Protein AF-A0A2G9Z6M9-F1 (afdb_monomer)

Foldseek 3Di:
DDDPPVVVAEADPDFQFDQDPNDTDGPDDDDVPRGHHYHCVPPPDPDWDQDDRPDPPGPRID

InterPro domains:
  IPR001214 SET domain [PF00856] (5-40)
  IPR046341 SET domain superfamily [G3DSA:2.170.270.10] (1-62)
  IPR046341 SET domain superfamily [SSF82199] (6-59)
  IPR050777 SET2 Histone-Lysine N-Methyltransferase [PTHR22884] (7-60)

pLDDT: mean 90.72, std 9.16, range [60.06, 98.25]

Solvent-accessible surface area (backbone atoms only — not comparable to full-atom values): 4087 Å² total; per-residue (Å²): 133,78,52,90,72,66,65,70,55,45,63,22,75,68,45,47,31,45,80,50,97,92,35,81,38,70,80,55,94,79,60,95,91,59,83,69,21,29,51,58,86,75,44,94,60,94,62,78,46,79,53,79,60,80,39,95,77,49,70,47,58,73

Mean predicted aligned error: 3.74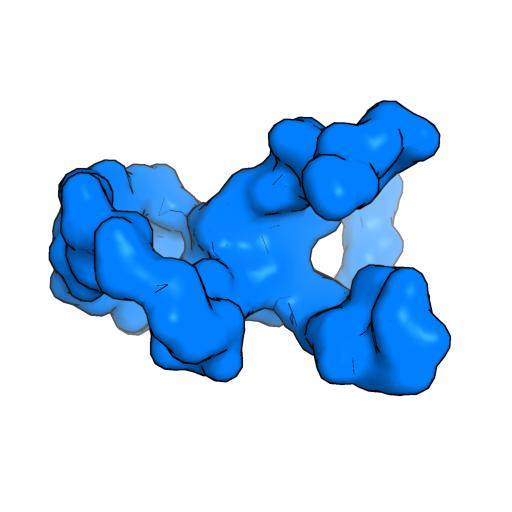 Å

Organism: NCBI:txid1974623

Sequence (62 aa):
MQNPPERYINHSCNPNTEVIDNCDMAIRDIKKGEEITSDYSKDNAVIHFRCNCGSKNCKKSI

Nearest PDB structures (foldseek):
  5jjy-assembly1_A  TM=8.271E-01  e=1.306E-02  Homo sapiens
  5lt7-assembly1_A  TM=7.511E-01  e=1.601E-02  Homo sapiens

Secondary structure (DSSP, 8-state):
---TTGGGPEE-SS-SEEEETTEEEESS---TTPPPEE-GGGSSS----B-----TT--SB-

Radius of gyration: 11.62 Å; Cα contacts (8 Å, |Δi|>4): 84; chains: 1; bounding box: 25×29×28 Å

Structure (mmCIF, N/CA/C/O backbone):
data_AF-A0A2G9Z6M9-F1
#
_entry.id   AF-A0A2G9Z6M9-F1
#
loop_
_atom_site.group_PDB
_atom_site.id
_atom_site.type_symbol
_atom_site.label_atom_id
_atom_site.label_alt_id
_atom_site.label_comp_id
_atom_site.label_asym_id
_atom_site.label_entity_id
_atom_site.label_seq_id
_atom_site.pdbx_PDB_ins_code
_atom_site.Cartn_x
_atom_site.Cartn_y
_atom_site.Cartn_z
_atom_site.occupancy
_atom_site.B_iso_or_equiv
_atom_site.auth_seq_id
_atom_site.auth_comp_id
_atom_site.auth_asym_id
_atom_site.auth_atom_id
_atom_site.pdbx_PDB_model_num
ATOM 1 N N . MET A 1 1 ? 10.790 9.013 -12.475 1.00 60.06 1 MET A N 1
ATOM 2 C CA . MET A 1 1 ? 9.316 9.012 -12.600 1.00 60.06 1 MET A CA 1
ATOM 3 C C . MET A 1 1 ? 8.859 7.586 -12.383 1.00 60.06 1 MET A C 1
ATOM 5 O O . MET A 1 1 ? 9.471 6.704 -12.966 1.00 60.06 1 MET A O 1
ATOM 9 N N . GLN A 1 2 ? 7.865 7.375 -11.522 1.00 75.00 2 GLN A N 1
ATOM 10 C CA . GLN A 1 2 ? 7.256 6.060 -11.314 1.00 75.00 2 GLN A CA 1
ATOM 11 C C . GLN A 1 2 ? 6.435 5.678 -12.558 1.00 75.00 2 GLN A C 1
ATOM 13 O O . GLN A 1 2 ? 5.662 6.499 -13.061 1.00 75.00 2 GLN A O 1
ATOM 18 N N . ASN A 1 3 ? 6.620 4.468 -13.066 1.00 86.56 3 ASN A N 1
ATOM 19 C CA . ASN A 1 3 ? 5.874 3.866 -14.166 1.00 86.56 3 ASN A CA 1
ATOM 20 C C . ASN A 1 3 ? 4.743 2.967 -13.630 1.00 86.56 3 ASN A C 1
ATOM 22 O O . ASN A 1 3 ? 4.536 2.849 -12.424 1.00 86.56 3 ASN A O 1
ATOM 26 N N . PRO A 1 4 ? 3.885 2.418 -14.498 1.00 90.25 4 PRO A N 1
ATOM 27 C CA . PRO A 1 4 ? 3.022 1.307 -14.120 1.00 90.25 4 PRO A CA 1
ATOM 28 C C . PRO A 1 4 ? 3.831 0.014 -13.892 1.00 90.25 4 PRO A C 1
ATOM 30 O O . PRO A 1 4 ? 4.678 -0.296 -14.734 1.00 90.25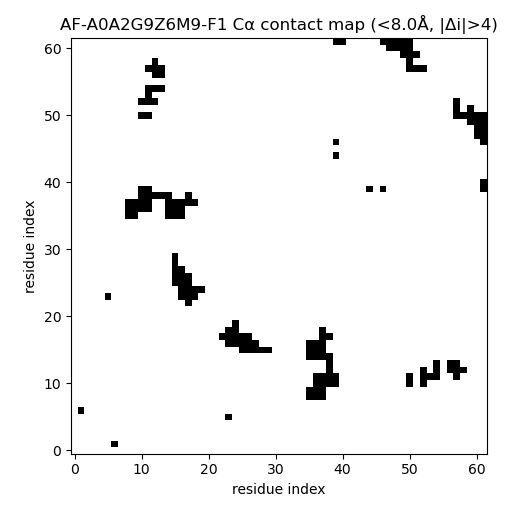 4 PRO A O 1
ATOM 33 N N . PRO A 1 5 ? 3.490 -0.793 -12.866 1.00 90.38 5 PRO A N 1
ATOM 34 C CA . PRO A 1 5 ? 2.355 -0.628 -11.951 1.00 90.38 5 PRO A CA 1
ATOM 35 C C . PRO A 1 5 ? 2.640 0.221 -10.695 1.00 90.38 5 PRO A C 1
ATOM 37 O O . PRO A 1 5 ? 1.683 0.601 -10.020 1.00 90.38 5 PRO A O 1
ATOM 40 N N . GLU A 1 6 ? 3.898 0.544 -10.381 1.00 89.88 6 GLU A N 1
ATOM 41 C CA . GLU A 1 6 ? 4.316 1.138 -9.100 1.00 89.88 6 GLU A CA 1
ATOM 42 C C . GLU A 1 6 ? 3.641 2.485 -8.794 1.00 89.88 6 GLU A C 1
ATOM 44 O O . GLU A 1 6 ? 3.269 2.761 -7.657 1.00 89.88 6 GLU A O 1
ATOM 49 N N . ARG A 1 7 ? 3.332 3.281 -9.826 1.00 90.88 7 ARG A N 1
ATOM 50 C CA . ARG A 1 7 ? 2.640 4.577 -9.693 1.00 90.88 7 ARG A CA 1
ATOM 51 C C . ARG A 1 7 ? 1.240 4.509 -9.067 1.00 90.88 7 ARG A C 1
ATOM 53 O O . ARG A 1 7 ? 0.643 5.560 -8.842 1.00 90.88 7 ARG A O 1
ATOM 60 N N . TYR A 1 8 ? 0.672 3.313 -8.912 1.00 93.56 8 TYR A N 1
ATOM 61 C CA . TYR A 1 8 ? -0.659 3.087 -8.342 1.00 93.56 8 TYR A CA 1
ATOM 62 C C . TYR A 1 8 ? -0.621 2.576 -6.896 1.00 93.56 8 TYR A C 1
ATOM 64 O O . TYR A 1 8 ? -1.681 2.401 -6.299 1.00 93.56 8 TYR A O 1
ATOM 72 N N . ILE A 1 9 ? 0.563 2.326 -6.331 1.00 93.88 9 ILE A N 1
ATOM 73 C CA . ILE A 1 9 ? 0.714 1.857 -4.949 1.00 93.88 9 ILE A CA 1
ATOM 74 C C . ILE A 1 9 ? 0.381 3.003 -4.010 1.00 93.88 9 ILE A C 1
ATOM 76 O O . ILE A 1 9 ? 1.060 4.019 -4.058 1.00 93.88 9 ILE A O 1
ATOM 80 N N . ASN A 1 10 ? -0.622 2.845 -3.145 1.00 94.69 10 ASN A N 1
ATOM 81 C CA . ASN A 1 10 ? -1.035 3.872 -2.187 1.00 94.69 10 ASN A CA 1
ATOM 82 C C . ASN A 1 10 ? -0.232 3.832 -0.878 1.00 94.69 10 ASN A C 1
ATOM 84 O O . ASN A 1 10 ? 0.396 2.833 -0.519 1.00 94.69 10 ASN A O 1
ATOM 88 N N . HIS A 1 11 ? -0.321 4.923 -0.116 1.00 94.69 11 HIS A N 1
ATOM 89 C CA . HIS A 1 11 ? 0.215 4.982 1.238 1.00 94.69 11 HIS A CA 1
ATOM 90 C C . HIS A 1 11 ? -0.629 4.183 2.244 1.00 94.69 11 HIS A C 1
ATOM 92 O O . HIS A 1 11 ? -1.851 4.347 2.323 1.00 94.69 11 HIS A O 1
ATOM 98 N N . SER A 1 12 ? 0.043 3.455 3.138 1.00 96.19 12 SER A N 1
ATOM 99 C CA . SER A 1 12 ? -0.527 2.958 4.390 1.00 96.19 12 SER A CA 1
ATOM 100 C C . SER A 1 12 ? 0.409 3.211 5.570 1.00 96.19 12 SER A C 1
ATOM 102 O O . SER A 1 12 ? 1.610 2.992 5.480 1.00 96.19 12 SER A O 1
ATOM 104 N N . CYS A 1 13 ? -0.146 3.597 6.728 1.00 95.38 13 CYS A N 1
ATOM 105 C CA . CYS A 1 13 ? 0.623 3.687 7.979 1.00 95.38 13 CYS A CA 1
ATOM 106 C C . CYS A 1 13 ? 0.979 2.301 8.555 1.00 95.38 13 CYS A C 1
ATOM 108 O O . CYS A 1 13 ? 1.687 2.216 9.553 1.00 95.38 13 CYS A O 1
ATOM 110 N N . ASN A 1 14 ? 0.422 1.228 7.986 1.00 96.44 14 ASN A N 1
ATOM 111 C CA . ASN A 1 14 ? 0.797 -0.161 8.243 1.00 96.44 14 ASN A CA 1
ATOM 112 C C . ASN A 1 14 ? 0.896 -0.884 6.885 1.00 96.44 14 ASN A C 1
ATOM 114 O O . ASN A 1 14 ? -0.058 -1.574 6.504 1.00 96.44 14 ASN A O 1
ATOM 118 N N . PRO A 1 15 ? 1.968 -0.626 6.116 1.00 96.81 15 PRO A N 1
ATOM 119 C CA . 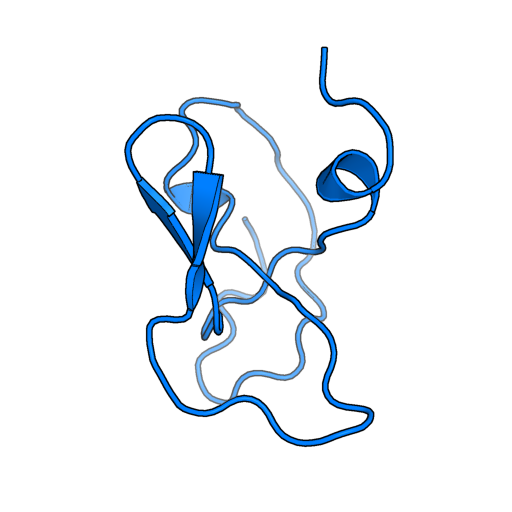PRO A 1 15 ? 2.110 -1.113 4.747 1.00 96.81 15 PRO A CA 1
ATOM 120 C C . PRO A 1 15 ? 2.327 -2.630 4.694 1.00 96.81 15 PRO A C 1
ATOM 122 O O . PRO A 1 15 ? 2.512 -3.295 5.718 1.00 96.81 15 PRO A O 1
ATOM 125 N N . ASN A 1 16 ? 2.285 -3.188 3.486 1.00 98.06 16 ASN A N 1
ATOM 126 C CA . ASN A 1 16 ? 2.662 -4.581 3.228 1.00 98.06 16 ASN A CA 1
ATOM 127 C C . ASN A 1 16 ? 3.859 -4.728 2.285 1.00 98.06 16 ASN A C 1
ATOM 129 O O . ASN A 1 16 ? 4.363 -5.847 2.156 1.00 98.06 16 ASN A O 1
ATOM 133 N N . THR A 1 17 ? 4.363 -3.623 1.730 1.00 96.81 17 THR A N 1
ATOM 134 C CA . THR A 1 17 ? 5.637 -3.572 1.015 1.00 96.81 17 THR A CA 1
ATOM 135 C C . THR A 1 17 ? 6.596 -2.534 1.594 1.00 96.81 17 THR A C 1
ATOM 137 O O . THR A 1 17 ? 6.205 -1.617 2.322 1.00 96.81 17 THR A O 1
ATOM 140 N N . GLU A 1 18 ? 7.873 -2.703 1.270 1.00 94.44 18 GLU A N 1
ATOM 141 C CA . GLU A 1 18 ? 8.940 -1.724 1.463 1.00 94.44 18 GLU A CA 1
ATOM 142 C C . GLU A 1 18 ? 9.795 -1.655 0.192 1.00 94.44 18 GLU A C 1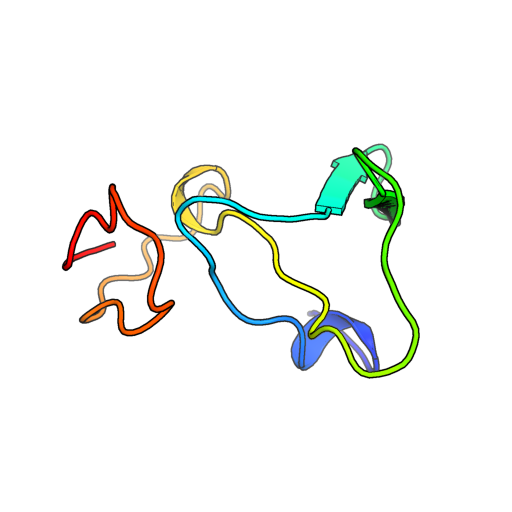
ATOM 144 O O . GLU A 1 18 ? 9.970 -2.664 -0.493 1.00 94.44 18 GLU A O 1
ATOM 149 N N . VAL A 1 19 ? 10.319 -0.469 -0.127 1.00 91.00 19 VAL A N 1
ATOM 150 C CA . VAL A 1 19 ? 11.203 -0.285 -1.283 1.00 91.00 19 VAL A CA 1
ATOM 151 C C . VAL A 1 19 ? 12.615 -0.732 -0.911 1.00 91.00 19 VAL A C 1
ATOM 153 O O . VAL A 1 19 ? 13.274 -0.107 -0.081 1.00 91.00 19 VAL A O 1
ATOM 156 N N . ILE A 1 20 ? 13.086 -1.802 -1.545 1.00 91.31 20 ILE A N 1
ATOM 157 C CA . ILE A 1 20 ? 14.432 -2.362 -1.382 1.00 91.31 20 ILE A CA 1
ATOM 158 C C . ILE A 1 20 ? 15.029 -2.519 -2.778 1.00 91.31 20 ILE A C 1
ATOM 160 O O . ILE A 1 20 ? 14.398 -3.108 -3.651 1.00 91.31 20 ILE A O 1
ATOM 164 N N . ASP A 1 21 ? 16.216 -1.959 -3.013 1.00 90.06 21 ASP A N 1
ATOM 165 C CA . ASP A 1 21 ? 16.908 -2.020 -4.310 1.00 90.06 21 ASP A CA 1
ATOM 166 C C . ASP A 1 21 ? 16.012 -1.640 -5.510 1.00 90.06 21 ASP A C 1
ATOM 168 O O . ASP A 1 21 ? 16.014 -2.285 -6.558 1.00 90.06 21 ASP A O 1
ATOM 172 N N . ASN A 1 22 ? 15.230 -0.564 -5.351 1.00 86.69 22 ASN A N 1
ATOM 173 C CA . ASN A 1 22 ? 14.249 -0.065 -6.328 1.00 86.69 22 ASN A CA 1
ATOM 174 C C . ASN A 1 22 ? 13.109 -1.044 -6.668 1.00 86.69 22 ASN A C 1
ATOM 176 O O . ASN A 1 22 ? 12.485 -0.915 -7.721 1.00 86.69 22 ASN A O 1
ATOM 180 N N . CYS A 1 23 ? 12.826 -2.003 -5.790 1.00 89.62 23 CYS A N 1
ATOM 181 C CA . CYS A 1 23 ? 11.719 -2.942 -5.921 1.00 89.62 23 CYS A CA 1
ATOM 182 C C . CYS A 1 23 ? 10.798 -2.858 -4.700 1.00 89.62 23 CYS A C 1
ATOM 184 O O . CYS A 1 23 ? 11.271 -2.805 -3.566 1.00 89.62 23 CYS A O 1
ATOM 186 N N . ASP A 1 24 ? 9.484 -2.918 -4.915 1.00 92.00 24 ASP A N 1
ATOM 187 C CA . ASP A 1 24 ? 8.526 -3.162 -3.837 1.00 92.00 24 ASP A CA 1
ATOM 188 C C . ASP A 1 24 ? 8.630 -4.617 -3.376 1.00 92.00 24 ASP A C 1
ATOM 190 O O . ASP A 1 24 ? 8.194 -5.547 -4.061 1.00 92.00 24 ASP A O 1
ATOM 194 N N . MET A 1 25 ? 9.214 -4.823 -2.201 1.00 95.81 25 MET A N 1
ATOM 195 C CA . MET A 1 25 ? 9.340 -6.136 -1.584 1.00 95.81 25 MET A CA 1
ATOM 196 C C . MET A 1 25 ? 8.273 -6.331 -0.514 1.00 95.81 25 MET A C 1
ATOM 198 O O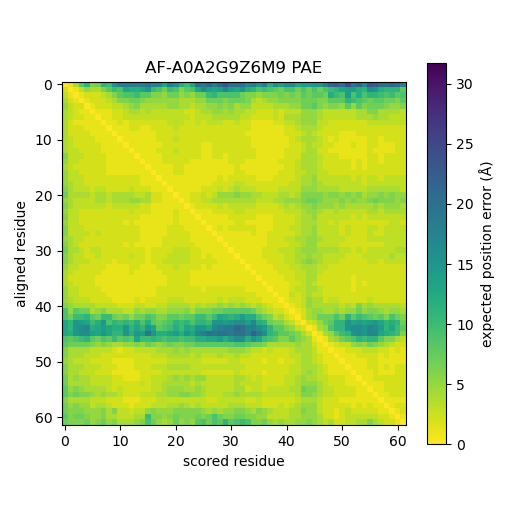 . MET A 1 25 ? 8.084 -5.482 0.354 1.00 95.81 25 MET A O 1
ATOM 202 N N . ALA A 1 26 ? 7.588 -7.475 -0.551 1.00 97.81 26 ALA A N 1
ATOM 203 C CA . ALA A 1 26 ? 6.631 -7.841 0.485 1.00 97.81 26 ALA A CA 1
ATOM 204 C C . ALA A 1 26 ? 7.346 -8.068 1.828 1.00 97.81 26 ALA A C 1
ATOM 206 O O . ALA A 1 26 ? 8.305 -8.835 1.903 1.00 97.81 26 ALA A O 1
ATOM 207 N N . ILE A 1 27 ? 6.846 -7.442 2.895 1.00 97.50 27 ILE A N 1
ATOM 208 C CA . ILE A 1 27 ? 7.382 -7.585 4.266 1.00 97.50 27 ILE A CA 1
ATOM 209 C C . ILE A 1 27 ? 6.554 -8.546 5.136 1.00 97.50 27 ILE A C 1
ATOM 211 O O . ILE A 1 27 ? 6.836 -8.741 6.317 1.00 97.50 27 ILE A O 1
ATOM 215 N N . ARG A 1 28 ? 5.502 -9.132 4.555 1.00 97.75 28 ARG A N 1
ATOM 216 C CA . ARG A 1 28 ? 4.637 -10.174 5.126 1.00 97.75 28 ARG A CA 1
ATOM 217 C C . ARG A 1 28 ? 3.827 -10.846 4.017 1.00 97.75 28 ARG A C 1
ATOM 219 O O . ARG A 1 28 ? 3.755 -10.320 2.909 1.00 97.75 28 ARG A O 1
ATOM 226 N N . ASP A 1 2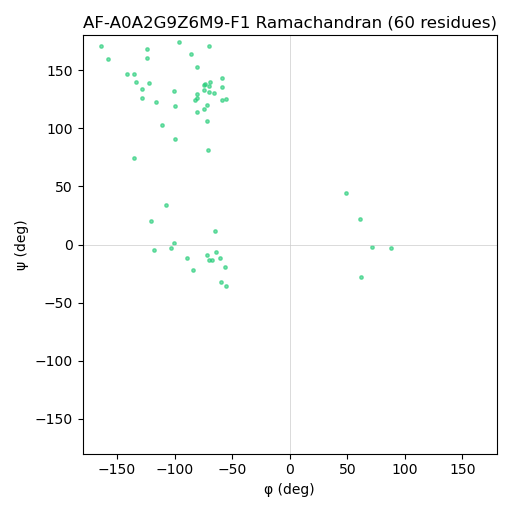9 ? 3.139 -11.937 4.340 1.00 98.25 29 ASP A N 1
ATOM 227 C CA . ASP A 1 29 ? 2.173 -12.552 3.425 1.00 98.25 29 ASP A CA 1
ATOM 228 C C . ASP A 1 29 ? 1.061 -11.561 3.029 1.00 98.25 29 ASP A C 1
ATOM 230 O O . ASP A 1 29 ? 0.492 -10.859 3.879 1.00 98.25 29 ASP A O 1
ATOM 234 N N . ILE A 1 30 ? 0.739 -11.533 1.732 1.00 98.25 30 ILE A N 1
ATOM 235 C CA . ILE A 1 30 ? -0.304 -10.690 1.130 1.00 98.25 30 ILE A CA 1
ATOM 236 C C . ILE A 1 30 ? -1.387 -11.602 0.557 1.00 98.25 30 ILE A C 1
ATOM 238 O O . ILE A 1 30 ? -1.118 -12.479 -0.268 1.00 98.25 30 ILE A O 1
ATOM 242 N N . LYS A 1 31 ? -2.632 -11.421 1.004 1.00 98.19 31 LYS A N 1
ATOM 243 C CA . LYS A 1 31 ? -3.752 -12.259 0.552 1.00 98.19 31 LYS A CA 1
ATOM 244 C C . LYS A 1 31 ? -4.271 -11.795 -0.808 1.00 98.19 31 LYS A C 1
ATOM 246 O O . LYS A 1 31 ? -4.233 -10.615 -1.141 1.00 98.19 31 LYS A O 1
ATOM 251 N N . LYS A 1 32 ? -4.850 -12.718 -1.584 1.00 97.88 32 LYS A N 1
ATOM 252 C CA . LYS A 1 32 ? -5.548 -12.369 -2.831 1.00 97.88 32 LYS A CA 1
ATOM 253 C C . LYS A 1 32 ? -6.638 -11.323 -2.554 1.00 97.88 32 LYS A C 1
ATOM 255 O O . LYS A 1 32 ? -7.522 -11.567 -1.737 1.00 97.88 32 LYS A O 1
ATOM 260 N N . GLY A 1 33 ? -6.587 -10.206 -3.280 1.00 97.50 33 GLY A N 1
ATOM 261 C CA . GLY A 1 33 ? -7.530 -9.090 -3.146 1.00 97.50 33 GLY A CA 1
ATOM 262 C 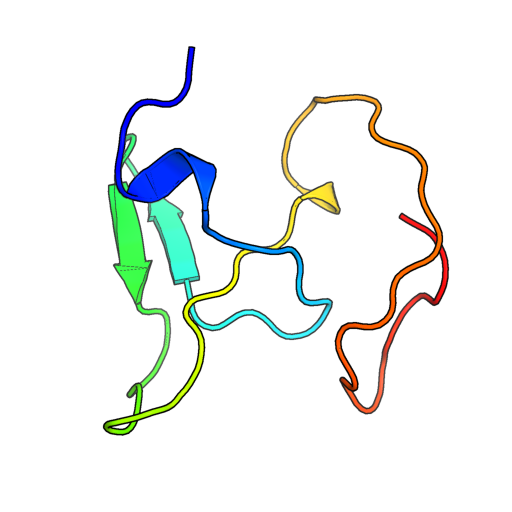C . GLY A 1 33 ? -7.144 -8.049 -2.093 1.00 97.50 33 GLY A C 1
ATOM 263 O O . GLY A 1 33 ? -7.846 -7.052 -1.960 1.00 97.50 33 GLY A O 1
ATOM 264 N N . GLU A 1 34 ? -6.050 -8.252 -1.360 1.00 97.75 34 GLU A N 1
ATOM 265 C CA . GLU A 1 34 ? -5.472 -7.223 -0.500 1.00 97.75 34 GLU A CA 1
ATOM 266 C C . GLU A 1 34 ? -4.747 -6.165 -1.348 1.00 97.75 34 GLU A C 1
ATOM 268 O O . GLU A 1 34 ? -4.050 -6.499 -2.306 1.00 97.75 34 GLU A O 1
ATOM 273 N N . GLU A 1 35 ? -4.920 -4.888 -1.010 1.00 97.31 35 GLU A N 1
ATOM 274 C CA . GLU A 1 35 ? -4.242 -3.777 -1.684 1.00 97.31 35 GLU A CA 1
ATOM 275 C C . GLU A 1 35 ? -2.741 -3.764 -1.351 1.00 97.31 35 GLU A C 1
ATOM 277 O O . GLU A 1 35 ? -2.360 -3.919 -0.190 1.00 97.31 35 GLU A O 1
ATOM 282 N N . ILE A 1 36 ? -1.888 -3.543 -2.355 1.00 97.38 36 ILE A N 1
ATOM 283 C CA . ILE A 1 36 ? -0.445 -3.337 -2.167 1.00 97.38 36 ILE A CA 1
ATOM 284 C C . ILE A 1 36 ? -0.209 -1.886 -1.736 1.00 97.38 36 ILE A C 1
ATOM 286 O O . ILE A 1 36 ? -0.659 -0.959 -2.410 1.00 97.38 36 ILE A O 1
ATOM 290 N N . THR A 1 37 ? 0.483 -1.687 -0.614 1.00 96.75 37 THR A N 1
ATOM 291 C CA . THR A 1 37 ? 0.690 -0.361 -0.012 1.00 96.75 37 THR A CA 1
ATOM 292 C C . THR A 1 37 ? 2.093 -0.199 0.562 1.00 96.75 37 THR A C 1
ATOM 294 O O . THR A 1 37 ? 2.640 -1.144 1.132 1.00 96.75 37 THR A O 1
ATOM 297 N N . SER A 1 38 ? 2.614 1.029 0.492 1.00 94.62 38 SER A N 1
ATOM 298 C CA . SER A 1 38 ? 3.937 1.427 0.998 1.00 94.62 38 SER A CA 1
ATOM 299 C C . SER A 1 38 ? 3.834 2.588 2.005 1.00 94.62 38 SER A C 1
ATOM 301 O O . SER A 1 38 ? 2.775 3.202 2.158 1.00 94.62 38 SER A O 1
ATOM 303 N N . ASP A 1 39 ? 4.911 2.903 2.727 1.00 92.94 39 ASP A N 1
ATOM 304 C CA . ASP A 1 39 ? 4.969 4.049 3.646 1.00 92.94 39 ASP A CA 1
ATOM 305 C C . ASP A 1 39 ? 5.676 5.247 3.004 1.00 92.94 39 ASP A C 1
ATOM 307 O O . ASP A 1 39 ? 6.878 5.437 3.163 1.00 92.94 39 ASP A O 1
ATOM 311 N N . TYR A 1 40 ? 4.897 6.112 2.353 1.00 91.06 40 TYR A N 1
ATOM 312 C CA . TYR A 1 40 ? 5.405 7.358 1.765 1.00 91.06 40 TYR A CA 1
ATOM 313 C C . TYR A 1 40 ? 6.133 8.289 2.746 1.00 91.06 40 TYR A C 1
ATOM 315 O O . TYR A 1 40 ? 6.878 9.149 2.297 1.00 91.06 40 TYR A O 1
ATOM 323 N N . SER A 1 41 ? 5.946 8.160 4.068 1.00 85.44 41 SER A N 1
ATOM 324 C CA . SER A 1 41 ? 6.689 9.003 5.020 1.00 85.44 41 SER A CA 1
ATOM 325 C C . SER A 1 41 ? 8.177 8.655 5.099 1.00 85.44 41 SER A C 1
ATOM 327 O O . SER A 1 41 ? 8.954 9.432 5.653 1.00 85.44 41 SER A O 1
ATOM 329 N N . LYS A 1 42 ? 8.576 7.501 4.547 1.00 81.12 42 LYS A N 1
ATOM 330 C CA . LYS A 1 42 ? 9.978 7.111 4.369 1.00 81.12 42 LYS A CA 1
ATOM 331 C C . LYS A 1 42 ? 10.595 7.682 3.096 1.00 81.12 42 LYS A C 1
ATOM 333 O O . LYS A 1 42 ? 11.817 7.787 3.014 1.00 81.12 42 LYS A O 1
ATOM 338 N N . ASP A 1 43 ? 9.772 8.046 2.120 1.00 74.25 43 ASP A N 1
ATOM 339 C CA . ASP A 1 43 ? 10.265 8.688 0.917 1.00 74.25 43 ASP A CA 1
ATOM 340 C C . ASP A 1 43 ? 10.623 10.136 1.258 1.00 74.25 43 ASP A C 1
ATOM 342 O O . ASP A 1 43 ? 9.840 10.864 1.860 1.00 74.25 43 ASP A O 1
ATOM 346 N N . ASN A 1 44 ? 11.801 10.597 0.832 1.00 63.81 44 ASN A N 1
ATOM 347 C CA . ASN A 1 44 ? 12.256 11.986 1.020 1.00 63.81 44 ASN A CA 1
ATOM 348 C C . ASN A 1 44 ? 11.402 13.025 0.254 1.00 63.81 44 ASN A C 1
ATOM 350 O O . ASN A 1 44 ? 11.804 14.179 0.088 1.00 63.81 44 ASN A O 1
ATOM 354 N N . ALA A 1 45 ? 10.246 12.622 -0.271 1.00 64.19 45 ALA A N 1
ATOM 355 C CA . ALA A 1 45 ? 9.314 13.489 -0.952 1.00 64.19 45 ALA A CA 1
ATOM 356 C C . ALA A 1 45 ? 8.440 14.206 0.085 1.00 64.19 45 ALA A C 1
ATOM 358 O O . ALA A 1 45 ? 7.757 13.586 0.895 1.00 64.19 45 ALA A O 1
ATOM 359 N N . VAL A 1 46 ? 8.435 15.538 0.033 1.00 61.97 46 VAL A N 1
ATOM 360 C CA . VAL A 1 46 ? 7.531 16.382 0.824 1.00 61.97 46 VAL A CA 1
ATOM 361 C C . VAL A 1 46 ? 6.115 16.223 0.260 1.00 61.97 46 VAL A C 1
ATOM 363 O O . VAL A 1 46 ? 5.676 17.011 -0.577 1.00 61.97 46 VAL A O 1
ATOM 366 N N . ILE A 1 47 ? 5.419 15.156 0.650 1.00 75.62 47 ILE A N 1
ATOM 367 C CA . ILE A 1 47 ? 4.040 14.883 0.237 1.00 75.62 47 ILE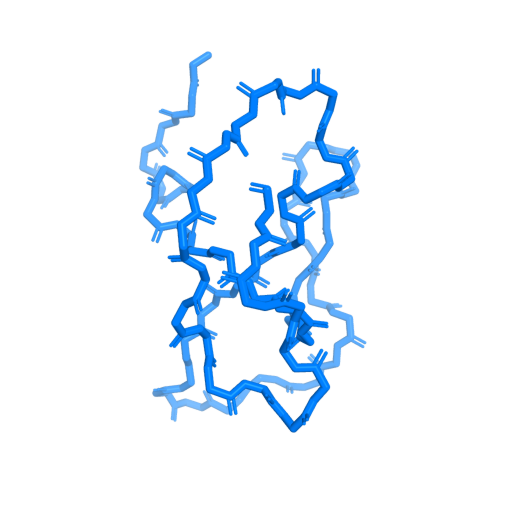 A CA 1
ATOM 368 C C . ILE A 1 47 ? 3.148 15.044 1.458 1.00 75.62 47 ILE A C 1
ATOM 370 O O . ILE A 1 47 ? 3.084 14.156 2.301 1.00 75.62 47 ILE A O 1
ATOM 374 N N . HIS A 1 48 ? 2.437 16.171 1.524 1.00 86.69 48 HIS A N 1
ATOM 375 C CA . HIS A 1 48 ? 1.498 16.430 2.607 1.00 86.69 48 HIS A CA 1
ATOM 376 C C . HIS A 1 48 ? 0.057 16.152 2.194 1.00 86.69 48 HIS A C 1
ATOM 378 O O . HIS A 1 48 ? -0.462 16.780 1.268 1.00 86.69 48 HIS A O 1
ATOM 384 N N . PHE A 1 49 ? -0.607 15.221 2.879 1.00 91.38 49 PHE A N 1
ATOM 385 C CA . PHE A 1 49 ? -2.005 14.881 2.608 1.00 91.38 49 PHE A CA 1
ATOM 386 C C . PHE A 1 49 ? -2.702 14.217 3.798 1.00 91.38 49 PHE A C 1
ATOM 388 O O . PHE A 1 49 ? -2.090 13.629 4.692 1.00 91.38 49 PHE A O 1
ATOM 395 N N . ARG A 1 50 ? -4.039 14.267 3.781 1.00 94.75 50 ARG A N 1
ATOM 396 C CA . ARG A 1 50 ? -4.871 13.548 4.749 1.00 94.75 50 ARG A CA 1
ATOM 397 C C . ARG A 1 50 ? -4.881 12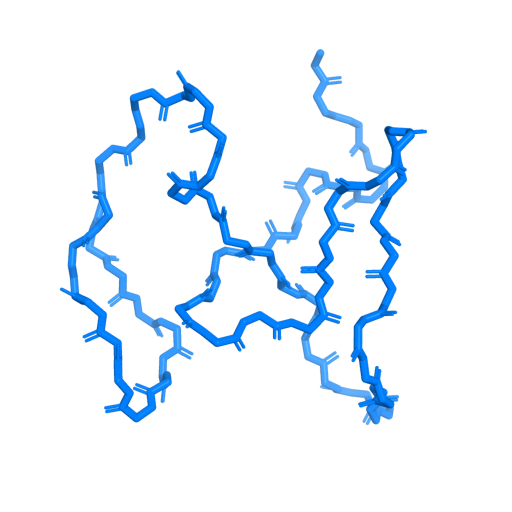.053 4.429 1.00 94.75 50 ARG A C 1
ATOM 399 O O . ARG A 1 50 ? -5.405 11.634 3.399 1.00 94.75 50 ARG A O 1
ATOM 406 N N . CYS A 1 51 ? -4.362 11.247 5.346 1.00 94.88 51 CYS A N 1
ATOM 407 C CA . CYS A 1 51 ? -4.277 9.799 5.212 1.00 94.88 51 CYS A CA 1
ATOM 408 C C . CYS A 1 51 ? -5.608 9.109 5.552 1.00 94.88 51 CYS A C 1
ATOM 410 O O . CYS A 1 51 ? -6.180 9.314 6.627 1.00 94.88 51 CYS A O 1
ATOM 412 N N . ASN A 1 52 ? -6.060 8.238 4.643 1.00 95.81 52 ASN A N 1
ATOM 413 C CA . ASN A 1 52 ? -7.296 7.458 4.764 1.00 95.81 52 ASN A CA 1
ATOM 414 C C . ASN A 1 52 ? -7.053 5.934 4.735 1.00 95.81 52 ASN A C 1
ATOM 416 O O . ASN A 1 52 ? -7.983 5.177 4.488 1.00 95.81 52 ASN A O 1
ATOM 420 N N . CYS A 1 53 ? -5.833 5.466 5.024 1.00 96.00 53 CYS A N 1
ATOM 421 C CA . CYS A 1 53 ? -5.426 4.057 4.868 1.00 96.00 53 CYS A CA 1
ATOM 422 C C . CYS A 1 53 ? -6.153 3.026 5.757 1.00 96.00 53 CYS A C 1
ATOM 424 O O . CYS A 1 53 ? -5.887 1.834 5.659 1.00 96.00 53 CYS A O 1
ATOM 426 N N . GLY A 1 54 ? -7.007 3.452 6.692 1.00 94.56 54 GLY A N 1
ATOM 427 C CA . GLY A 1 54 ? -7.770 2.543 7.559 1.00 94.56 54 GLY A CA 1
ATOM 428 C C . GLY A 1 54 ? -6.966 1.795 8.636 1.00 94.56 54 GLY A C 1
ATOM 429 O O . GLY A 1 54 ? -7.566 1.091 9.447 1.00 94.56 54 GLY A O 1
ATOM 430 N N . SER A 1 55 ? -5.639 1.960 8.707 1.00 95.38 55 SER A N 1
ATOM 431 C CA . SER A 1 55 ? -4.810 1.346 9.757 1.00 95.38 55 SER A CA 1
ATOM 432 C C . SER A 1 55 ? -5.251 1.772 11.166 1.00 95.38 55 SER A C 1
ATOM 434 O O . SER A 1 55 ? -5.590 2.936 11.397 1.00 95.38 55 SER A O 1
ATOM 436 N N . LYS A 1 56 ? -5.175 0.846 12.137 1.00 94.56 56 LYS A N 1
ATOM 437 C CA . LYS A 1 56 ? -5.490 1.112 13.556 1.00 94.56 56 LYS A CA 1
ATOM 438 C C . LYS A 1 56 ? -4.674 2.276 14.127 1.00 94.56 56 LYS A C 1
ATOM 440 O O . LYS A 1 56 ? -5.203 3.062 14.901 1.00 94.56 56 LYS A O 1
ATOM 445 N N . ASN A 1 57 ? -3.423 2.409 13.684 1.00 92.94 57 ASN A N 1
ATOM 446 C CA . ASN A 1 57 ? -2.490 3.455 14.110 1.00 92.94 57 ASN A CA 1
ATOM 447 C C . ASN A 1 57 ? -2.266 4.501 13.002 1.00 92.94 57 ASN A C 1
ATOM 449 O O . ASN A 1 57 ? -1.160 5.001 12.814 1.00 92.94 57 ASN A O 1
ATOM 453 N N . CYS A 1 58 ? -3.300 4.793 12.207 1.00 95.81 58 CYS A N 1
ATOM 454 C CA . CYS A 1 58 ? -3.230 5.773 11.124 1.00 95.81 58 CYS A CA 1
ATOM 455 C C . CYS A 1 58 ? -2.837 7.169 11.647 1.00 95.81 58 CYS A C 1
ATOM 457 O O . CYS A 1 58 ? -3.547 7.734 12.480 1.00 95.81 58 CYS A O 1
ATOM 459 N N . LYS A 1 59 ? -1.766 7.757 11.092 1.00 92.12 59 LYS A N 1
ATOM 460 C CA . LYS A 1 59 ? -1.247 9.090 11.461 1.00 92.12 59 LYS A CA 1
ATOM 461 C C . LYS A 1 59 ? -2.185 10.250 11.084 1.00 92.12 59 LYS A C 1
ATOM 463 O O . LYS A 1 59 ? -1.993 11.361 11.561 1.00 92.12 59 LYS A O 1
ATOM 468 N N . LYS A 1 60 ? -3.203 10.007 10.241 1.00 92.88 60 LYS A N 1
ATOM 469 C CA . LYS A 1 60 ? -4.178 10.975 9.675 1.00 92.88 60 LYS A CA 1
ATOM 470 C C . LYS A 1 60 ? -3.594 12.077 8.792 1.00 92.88 60 LYS A C 1
ATOM 472 O O . LYS A 1 60 ? -4.288 12.504 7.875 1.00 92.88 60 LYS A O 1
ATOM 477 N N . SER A 1 61 ? -2.350 12.475 9.012 1.00 90.81 61 SER A N 1
ATOM 478 C CA . SER A 1 61 ? -1.574 13.342 8.135 1.00 90.81 61 SER A CA 1
ATOM 479 C C . SER A 1 61 ? -0.231 12.683 7.848 1.00 90.81 61 SER A C 1
ATOM 481 O O . SER A 1 61 ? 0.409 12.166 8.766 1.00 90.81 61 SER A O 1
ATOM 483 N N . ILE A 1 62 ? 0.146 12.688 6.576 1.00 88.44 62 ILE A N 1
ATOM 484 C CA . ILE A 1 62 ? 1.508 12.458 6.080 1.00 88.44 62 ILE A CA 1
ATOM 485 C C . ILE A 1 62 ? 2.013 13.805 5.570 1.00 88.44 62 ILE A C 1
ATOM 487 O O . ILE A 1 62 ? 1.133 14.606 5.171 1.00 88.44 62 ILE A O 1
#